Protein AF-A0A2E2Q0T6-F1 (afdb_monomer)

Solvent-accessible surface area (backbone atoms only — not comparable to full-atom values): 5818 Å² total; per-residue (Å²): 138,79,90,82,78,79,75,80,84,74,60,63,96,82,58,53,61,68,55,52,51,51,52,50,52,52,54,46,47,42,59,71,51,54,63,71,58,59,82,71,92,47,68,69,61,50,52,52,53,47,53,53,48,51,50,41,52,36,71,66,38,62,32,78,92,52,82,52,36,22,57,54,55,51,51,50,49,49,51,61,58,63,69,65,81,84,88,85,88,83,89,134

pLDDT: mean 72.84, std 16.58, range [36.16, 93.38]

Secondary structure (DSSP, 8-state):
----S-------TT-HHHHHHHHHHHHHHIIIIITTTPSP--HHHHHHHHHHHHHHHHHT---GGGTT--HHHHHHHHHHHHT--S-S----

Mean predicted aligned error: 13.22 Å

Sequence (92 aa):
MAIAWIKPSTGAVGSSHDNALAESVIGLYETELIKPRRPWKGLDDLEIATAEWVDWFNHRRPFEYCDDLTPVEVETAHYAHHQNPATAGVSN

Foldseek 3Di:
DDPPDDDPPPDDPPPCPVVVVVVVVVVVCCVVQVVPPPPDPDDVSVVVSVVVVVCCQQPPQQDVVQVRDGVVVVVVVVVVVVVPDDDDDDDD

Radius of gyration: 19.02 Å; Cα contacts (8 Å, |Δi|>4): 31; chains: 1; bounding box: 41×43×52 Å

Structure (mmCIF, N/CA/C/O backbone):
data_AF-A0A2E2Q0T6-F1
#
_entry.id   AF-A0A2E2Q0T6-F1
#
loop_
_atom_site.group_PDB
_atom_site.id
_atom_site.type_symbol
_atom_site.label_atom_id
_atom_site.label_alt_id
_atom_site.label_comp_id
_atom_site.label_asym_id
_atom_site.label_entity_id
_atom_site.label_seq_id
_atom_site.pdbx_PDB_ins_code
_atom_site.Cartn_x
_atom_site.Cartn_y
_atom_site.Cartn_z
_atom_site.occupancy
_atom_site.B_iso_or_equiv
_atom_site.auth_seq_id
_atom_site.auth_comp_id
_atom_site.auth_asym_id
_atom_site.auth_atom_id
_atom_site.pdbx_PDB_model_num
ATOM 1 N N . MET A 1 1 ? 12.315 -34.408 2.927 1.00 42.00 1 MET A N 1
ATOM 2 C CA . MET A 1 1 ? 11.500 -33.374 2.259 1.00 42.00 1 MET A CA 1
ATOM 3 C C . MET A 1 1 ? 12.248 -32.060 2.394 1.00 42.00 1 MET A C 1
ATOM 5 O O . MET A 1 1 ? 12.236 -31.474 3.465 1.00 42.00 1 MET A O 1
ATOM 9 N N . ALA A 1 2 ? 13.037 -31.704 1.380 1.00 46.06 2 ALA A N 1
ATOM 10 C CA . ALA A 1 2 ? 13.898 -30.526 1.399 1.00 46.06 2 ALA A CA 1
ATOM 11 C C . ALA A 1 2 ? 13.129 -29.327 0.834 1.00 46.06 2 ALA A C 1
ATOM 13 O O . ALA A 1 2 ? 12.588 -29.412 -0.266 1.00 46.06 2 ALA A O 1
ATOM 14 N N . ILE A 1 3 ? 13.105 -28.219 1.571 1.00 51.19 3 ILE A N 1
ATOM 15 C CA . ILE A 1 3 ? 12.701 -26.899 1.075 1.00 51.19 3 ILE A CA 1
ATOM 16 C C . ILE A 1 3 ? 13.788 -26.361 0.131 1.00 51.19 3 ILE A C 1
ATOM 18 O O . ILE A 1 3 ? 14.554 -25.462 0.455 1.00 51.19 3 ILE A O 1
ATOM 22 N N . ALA A 1 4 ? 13.919 -26.988 -1.033 1.00 65.31 4 ALA A N 1
ATOM 23 C CA . ALA A 1 4 ? 14.868 -26.608 -2.065 1.00 65.31 4 ALA A CA 1
ATOM 24 C C . ALA A 1 4 ? 14.173 -25.687 -3.071 1.00 65.31 4 ALA A C 1
ATOM 26 O O . ALA A 1 4 ? 13.568 -26.198 -4.004 1.00 65.31 4 ALA A O 1
ATOM 27 N N . TRP A 1 5 ? 14.224 -24.364 -2.851 1.00 47.34 5 TRP A N 1
ATOM 28 C CA . TRP A 1 5 ? 14.220 -23.336 -3.919 1.00 47.34 5 TRP A CA 1
ATOM 29 C C . TRP A 1 5 ? 14.209 -21.883 -3.409 1.00 47.34 5 TRP A C 1
ATOM 31 O O . TRP A 1 5 ? 14.499 -20.980 -4.188 1.00 47.34 5 TRP A O 1
ATOM 41 N N . ILE A 1 6 ? 13.948 -21.619 -2.125 1.00 51.88 6 ILE A N 1
ATOM 42 C CA . ILE A 1 6 ? 13.997 -20.246 -1.596 1.00 51.88 6 ILE A CA 1
ATOM 43 C C . ILE A 1 6 ? 15.424 -19.966 -1.119 1.00 51.88 6 ILE A C 1
ATOM 45 O O . ILE A 1 6 ? 15.810 -20.351 -0.016 1.00 51.88 6 ILE A O 1
ATOM 49 N N . LYS A 1 7 ? 16.237 -19.329 -1.969 1.00 54.28 7 LYS A N 1
ATOM 50 C CA . LYS A 1 7 ? 17.513 -18.752 -1.527 1.00 54.28 7 LYS A CA 1
ATOM 51 C C . LYS A 1 7 ? 17.192 -17.566 -0.608 1.00 54.28 7 LYS A C 1
ATOM 53 O O . LYS A 1 7 ? 16.524 -16.644 -1.073 1.00 54.28 7 LYS A O 1
ATOM 58 N N . PRO A 1 8 ? 17.646 -17.550 0.658 1.00 52.47 8 PRO A N 1
ATOM 59 C CA . PRO A 1 8 ? 17.557 -16.343 1.459 1.00 52.47 8 PRO A CA 1
ATOM 60 C C . PRO A 1 8 ? 18.386 -15.262 0.766 1.00 52.47 8 PRO A C 1
ATOM 62 O O . PRO A 1 8 ? 19.595 -15.417 0.592 1.00 52.47 8 PRO A O 1
ATOM 65 N N . SER A 1 9 ? 17.731 -14.184 0.342 1.00 60.09 9 SER A N 1
ATOM 66 C CA . SER A 1 9 ? 18.399 -12.990 -0.172 1.00 60.09 9 SER A CA 1
ATOM 67 C C . SER A 1 9 ? 18.963 -12.191 1.001 1.00 60.09 9 SER A C 1
ATOM 69 O O . SER A 1 9 ? 18.533 -11.080 1.294 1.00 60.09 9 SER A O 1
ATOM 71 N N . THR A 1 10 ? 19.910 -12.772 1.732 1.00 58.53 10 THR A N 1
ATOM 72 C CA . THR A 1 10 ? 20.826 -11.966 2.532 1.00 58.53 10 THR A CA 1
ATOM 73 C C . THR A 1 10 ? 21.814 -11.376 1.543 1.00 58.53 10 THR A C 1
ATOM 75 O O . THR A 1 10 ? 22.764 -12.050 1.139 1.00 58.53 10 THR A O 1
ATOM 78 N N . GLY A 1 11 ? 21.543 -10.150 1.089 1.00 56.03 11 GLY A N 1
ATOM 79 C CA . GLY A 1 11 ? 22.527 -9.364 0.356 1.00 56.03 11 GLY A CA 1
ATOM 80 C C . GLY A 1 11 ? 23.852 -9.312 1.128 1.00 56.03 11 GLY A C 1
ATOM 81 O O . GLY A 1 11 ? 23.897 -9.584 2.334 1.00 56.03 11 GLY A O 1
ATOM 82 N N . ALA A 1 12 ? 24.957 -9.036 0.432 1.00 57.78 12 ALA A N 1
ATOM 83 C CA . ALA A 1 12 ? 26.265 -8.920 1.074 1.00 57.78 12 ALA A CA 1
ATOM 84 C C . ALA A 1 12 ? 26.170 -7.981 2.292 1.00 57.78 12 ALA A C 1
ATOM 86 O O . ALA A 1 12 ? 25.469 -6.975 2.231 1.00 57.78 12 ALA A O 1
ATOM 87 N N . VAL A 1 13 ? 26.855 -8.287 3.400 1.00 54.59 13 VAL A N 1
ATOM 88 C CA . VAL A 1 13 ? 26.886 -7.398 4.576 1.00 54.59 13 VAL A CA 1
ATOM 89 C C . VAL A 1 13 ? 27.289 -5.990 4.111 1.00 54.59 13 VAL A C 1
ATOM 91 O O . VAL A 1 13 ? 28.421 -5.791 3.679 1.00 54.59 13 VAL A O 1
ATOM 94 N N . GLY A 1 14 ? 26.347 -5.040 4.136 1.00 52.78 14 GLY A N 1
ATOM 95 C CA . GLY A 1 14 ? 26.532 -3.682 3.607 1.00 52.78 14 GLY A CA 1
ATOM 96 C C . GLY A 1 14 ? 25.795 -3.339 2.300 1.00 52.78 14 GLY A C 1
ATOM 97 O O . GLY A 1 14 ? 25.853 -2.184 1.887 1.00 52.78 14 GLY A O 1
ATOM 98 N N . SER A 1 15 ? 25.058 -4.259 1.664 1.00 58.03 15 SER A N 1
ATOM 99 C CA . SER A 1 15 ? 24.114 -3.930 0.582 1.00 58.03 15 SER A CA 1
ATOM 100 C C . SER A 1 15 ? 22.819 -3.360 1.177 1.00 58.03 15 SER A C 1
ATOM 102 O O . SER A 1 15 ? 21.778 -4.009 1.220 1.00 58.03 15 SER A O 1
ATOM 104 N N . SER A 1 16 ? 22.897 -2.141 1.707 1.00 64.38 16 SER A N 1
ATOM 105 C CA . SER A 1 16 ? 21.779 -1.451 2.364 1.00 64.38 16 SER A CA 1
ATOM 106 C C . SER A 1 16 ? 20.674 -1.012 1.406 1.00 64.38 16 SER A C 1
ATOM 108 O O . SER A 1 16 ? 19.628 -0.577 1.867 1.00 64.38 16 SER A O 1
ATOM 110 N N . HIS A 1 17 ? 20.892 -1.108 0.094 1.00 65.00 17 HIS A N 1
ATOM 111 C CA . HIS A 1 17 ? 19.979 -0.567 -0.907 1.00 65.00 17 HIS A CA 1
ATOM 112 C C . HIS A 1 17 ? 18.603 -1.244 -0.873 1.00 65.00 17 HIS A C 1
ATOM 114 O O . HIS A 1 17 ? 17.596 -0.554 -0.733 1.00 65.00 17 HIS A O 1
ATOM 120 N N . ASP A 1 18 ? 18.561 -2.580 -0.896 1.00 73.50 18 ASP A N 1
ATOM 121 C CA . ASP A 1 18 ? 17.298 -3.33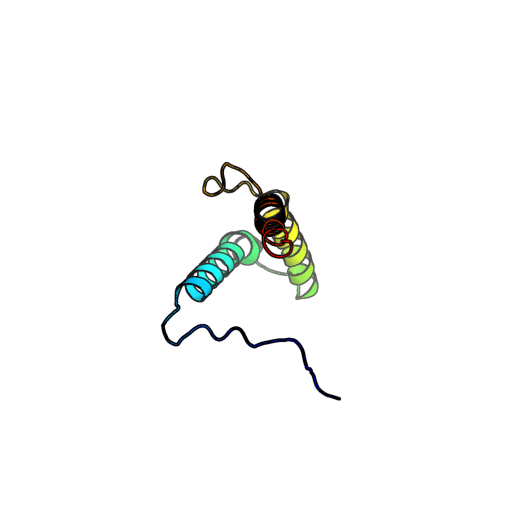0 -0.848 1.00 73.50 18 ASP A CA 1
ATOM 122 C C . ASP A 1 18 ? 16.571 -3.122 0.489 1.00 73.50 18 ASP A C 1
ATOM 124 O O . ASP A 1 18 ? 15.347 -3.002 0.528 1.00 73.50 18 ASP A O 1
ATOM 128 N N . ASN A 1 19 ? 17.327 -3.006 1.589 1.00 77.25 19 ASN A N 1
ATOM 129 C CA . ASN A 1 19 ? 16.768 -2.721 2.910 1.00 77.25 19 ASN A CA 1
ATOM 130 C C . ASN A 1 19 ? 16.192 -1.304 2.983 1.00 77.25 19 ASN A C 1
ATOM 132 O O . ASN A 1 19 ? 15.069 -1.135 3.432 1.00 77.25 19 ASN A O 1
ATOM 136 N N . ALA A 1 20 ? 16.922 -0.297 2.501 1.00 81.94 20 ALA A N 1
ATOM 137 C CA . ALA A 1 20 ? 16.478 1.094 2.491 1.00 81.94 20 ALA A CA 1
ATOM 138 C C . ALA A 1 20 ? 15.244 1.293 1.599 1.00 81.94 20 ALA A C 1
ATOM 140 O O . ALA A 1 20 ? 14.350 2.073 1.937 1.00 81.94 20 ALA A O 1
ATOM 141 N N . LEU A 1 21 ? 15.165 0.567 0.480 1.00 80.88 21 LEU A N 1
ATOM 142 C CA . LEU A 1 21 ? 13.980 0.543 -0.370 1.00 80.88 21 LEU A CA 1
ATOM 143 C C . LEU A 1 21 ? 12.788 -0.083 0.367 1.00 80.88 21 LEU A C 1
ATOM 145 O O . LEU A 1 21 ? 11.721 0.529 0.423 1.00 80.88 21 LEU A O 1
ATOM 149 N N . ALA A 1 22 ? 12.973 -1.249 0.992 1.00 81.94 22 ALA A N 1
ATOM 150 C CA . ALA A 1 22 ? 11.928 -1.893 1.787 1.00 81.94 22 ALA A CA 1
ATOM 151 C C . ALA A 1 22 ? 11.468 -1.012 2.966 1.00 81.94 22 ALA A C 1
ATOM 153 O O . ALA A 1 22 ? 10.267 -0.857 3.193 1.00 81.94 22 ALA A O 1
ATOM 154 N N . GLU A 1 23 ? 12.406 -0.371 3.670 1.00 84.12 23 GLU A N 1
ATOM 155 C CA . GLU A 1 23 ? 12.146 0.573 4.764 1.00 84.12 23 GLU A CA 1
ATOM 156 C C . GLU A 1 23 ? 11.372 1.816 4.295 1.00 84.12 23 GLU A C 1
ATOM 158 O O . GLU A 1 23 ? 10.507 2.334 5.005 1.00 84.12 23 GLU A O 1
ATOM 163 N N . SER A 1 24 ? 11.630 2.280 3.074 1.00 87.12 24 SER A N 1
ATOM 164 C CA . SER A 1 24 ? 10.884 3.394 2.483 1.00 87.12 24 SER A CA 1
ATOM 165 C C . SER A 1 24 ? 9.442 2.995 2.163 1.00 87.12 24 SER A C 1
ATOM 167 O O . SER A 1 24 ? 8.512 3.744 2.467 1.00 87.12 24 SER A O 1
ATOM 169 N N . VAL A 1 25 ? 9.237 1.797 1.605 1.00 86.4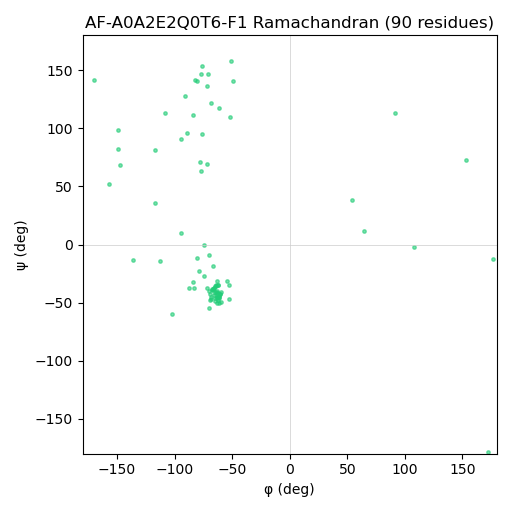4 25 VAL A N 1
ATOM 170 C CA . VAL A 1 25 ? 7.898 1.275 1.287 1.00 86.44 25 VAL A CA 1
ATOM 171 C C . VAL A 1 25 ? 7.082 1.039 2.559 1.00 86.44 25 VAL A C 1
ATOM 173 O O . VAL A 1 25 ? 5.922 1.450 2.615 1.00 86.44 25 VAL A O 1
ATOM 176 N N . ILE A 1 26 ? 7.672 0.457 3.610 1.00 88.31 26 ILE A N 1
ATOM 177 C CA . ILE A 1 26 ? 6.955 0.261 4.881 1.00 88.31 26 ILE A CA 1
ATOM 178 C C . ILE A 1 26 ? 6.628 1.599 5.562 1.00 88.31 26 ILE A C 1
ATOM 180 O O . ILE A 1 26 ? 5.523 1.773 6.075 1.00 88.31 26 ILE A O 1
ATOM 184 N N . GLY A 1 27 ? 7.529 2.588 5.509 1.00 90.94 27 GLY A N 1
ATOM 185 C CA . GLY A 1 27 ? 7.267 3.927 6.043 1.00 90.94 27 GLY A CA 1
ATOM 186 C C . GLY A 1 27 ? 6.129 4.652 5.313 1.00 90.94 27 GLY A C 1
ATOM 187 O O . GLY A 1 27 ? 5.341 5.379 5.936 1.00 90.94 27 GLY A O 1
ATOM 188 N N . LEU A 1 28 ? 6.010 4.423 4.003 1.00 90.12 28 LEU A N 1
ATOM 189 C CA . LEU A 1 28 ? 4.917 4.933 3.182 1.00 90.12 28 LEU A CA 1
ATOM 190 C C . LEU A 1 28 ? 3.591 4.245 3.522 1.00 90.12 28 LEU A C 1
ATOM 192 O O . LEU A 1 28 ? 2.612 4.938 3.793 1.00 90.12 28 LEU A O 1
ATOM 196 N N . TYR A 1 29 ? 3.581 2.914 3.609 1.00 90.12 29 TYR A N 1
ATOM 197 C CA . TYR A 1 29 ? 2.428 2.123 4.052 1.00 90.12 29 TYR A CA 1
ATOM 198 C C . TYR A 1 29 ? 1.894 2.608 5.407 1.00 90.12 29 TYR A C 1
ATOM 200 O O . TYR A 1 29 ? 0.699 2.872 5.568 1.00 90.12 29 TYR A O 1
ATOM 208 N N . GLU A 1 30 ? 2.783 2.825 6.378 1.00 91.25 30 GLU A N 1
ATOM 209 C CA . GLU A 1 30 ? 2.385 3.339 7.686 1.00 91.25 30 GLU A CA 1
ATOM 210 C C . GLU A 1 30 ? 1.763 4.741 7.607 1.00 91.25 30 GLU A C 1
ATOM 212 O O . GLU A 1 30 ? 0.857 5.080 8.370 1.00 91.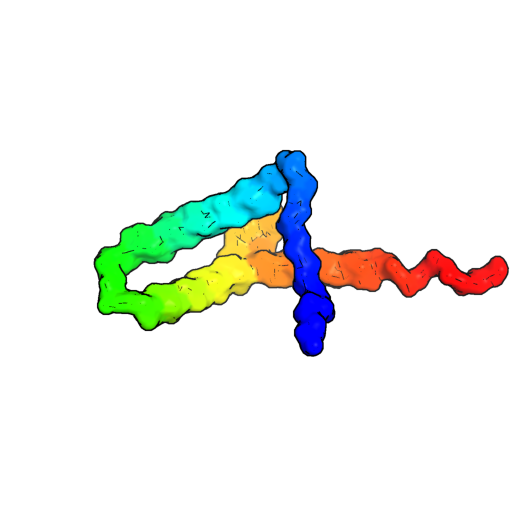25 30 GLU A O 1
ATOM 217 N N . THR A 1 31 ? 2.249 5.580 6.695 1.00 92.81 31 THR A N 1
ATOM 218 C CA . THR A 1 31 ? 1.828 6.980 6.577 1.00 92.81 31 THR A CA 1
ATOM 219 C C . THR A 1 31 ? 0.539 7.148 5.779 1.00 92.81 31 THR A C 1
ATOM 221 O O . THR A 1 31 ? -0.297 7.964 6.163 1.00 92.81 31 THR A O 1
ATOM 224 N N . GLU A 1 32 ? 0.346 6.365 4.720 1.00 90.56 32 GLU A N 1
ATOM 225 C CA . GLU A 1 32 ? -0.827 6.435 3.844 1.00 90.56 32 GLU A CA 1
ATOM 226 C C . GLU A 1 32 ? -1.990 5.564 4.343 1.00 90.56 32 GLU A C 1
ATOM 228 O O . GLU A 1 32 ? -3.152 5.966 4.238 1.00 90.56 32 GLU A O 1
ATOM 233 N N . LEU A 1 33 ? -1.704 4.385 4.910 1.00 91.50 33 LEU A N 1
ATOM 234 C CA . LEU A 1 33 ? -2.733 3.445 5.352 1.00 91.50 33 LEU A CA 1
ATOM 235 C C . LEU A 1 33 ? -2.942 3.482 6.864 1.00 91.50 33 LEU A C 1
ATOM 237 O O . LEU A 1 33 ? -4.051 3.760 7.324 1.00 91.50 33 LEU A O 1
ATOM 241 N N . ILE A 1 34 ? -1.889 3.199 7.636 1.00 90.31 34 ILE A N 1
ATOM 242 C CA . ILE A 1 34 ? -2.022 2.903 9.069 1.00 90.31 34 ILE A CA 1
ATOM 243 C C . ILE A 1 34 ? -2.416 4.137 9.863 1.00 90.31 34 ILE A C 1
ATOM 245 O O . ILE A 1 34 ? -3.403 4.091 10.591 1.00 90.31 34 ILE A O 1
ATOM 249 N N . LYS A 1 35 ? -1.662 5.237 9.754 1.00 90.06 35 LYS A N 1
ATOM 250 C CA . LYS A 1 35 ? -1.877 6.446 10.565 1.00 90.06 35 LYS A CA 1
ATOM 251 C C . LYS A 1 35 ? -3.238 7.113 10.314 1.00 90.06 35 LYS A C 1
ATOM 253 O O . LYS A 1 35 ? -3.866 7.452 11.321 1.00 90.06 35 LYS A O 1
ATOM 258 N N . PRO A 1 36 ? -3.714 7.297 9.062 1.00 91.06 36 PRO A N 1
ATOM 259 C CA . PRO A 1 36 ? -4.950 8.035 8.785 1.00 91.06 36 PRO A CA 1
ATOM 260 C C . PRO A 1 36 ? -6.232 7.273 9.130 1.00 91.06 36 PRO A C 1
ATOM 262 O O . PRO A 1 36 ? -7.244 7.899 9.426 1.00 91.06 36 PRO A O 1
ATOM 265 N N . ARG A 1 37 ? -6.207 5.934 9.100 1.00 87.56 37 ARG A N 1
ATOM 266 C CA . ARG A 1 37 ? -7.395 5.087 9.313 1.00 87.56 37 ARG A CA 1
ATOM 267 C C . ARG A 1 37 ? -7.575 4.605 10.759 1.00 87.56 37 ARG A C 1
ATOM 269 O O . ARG A 1 37 ? -8.440 3.780 11.030 1.00 87.56 37 ARG A O 1
ATOM 276 N N . ARG A 1 38 ? -6.799 5.131 11.715 1.00 87.06 38 ARG A N 1
ATOM 277 C CA . ARG A 1 38 ? -7.002 4.824 13.143 1.00 87.06 38 ARG A CA 1
ATOM 278 C C . ARG A 1 38 ? -8.284 5.484 13.680 1.00 87.06 38 ARG A C 1
ATOM 280 O O . ARG A 1 38 ? -8.566 6.621 13.310 1.00 87.06 38 ARG A O 1
ATOM 287 N N . PRO A 1 39 ? -8.994 4.850 14.635 1.00 88.00 39 PRO A N 1
ATOM 288 C CA . PRO A 1 39 ? -8.702 3.548 15.240 1.00 88.00 39 PRO A CA 1
ATOM 289 C C . PRO A 1 39 ? -9.203 2.372 14.387 1.00 88.00 39 PRO A C 1
ATOM 291 O O . PRO A 1 39 ? -10.298 2.415 13.836 1.00 88.00 39 PRO A O 1
ATOM 294 N N . TRP A 1 40 ? -8.412 1.301 14.339 1.00 90.19 40 TRP A N 1
ATOM 295 C CA . TRP A 1 40 ? -8.769 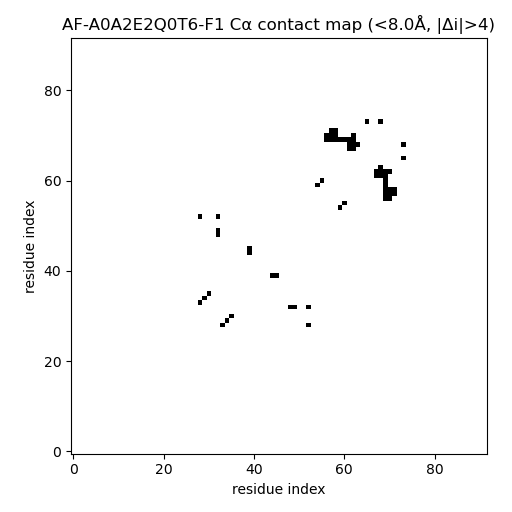0.060 13.650 1.00 90.19 40 TRP A CA 1
ATOM 296 C C . TRP A 1 40 ? -9.701 -0.791 14.511 1.00 90.19 40 TRP A C 1
ATOM 298 O O . TRP A 1 40 ? -9.523 -0.876 15.729 1.00 90.19 40 TRP A O 1
ATOM 308 N N . LYS A 1 41 ? -10.691 -1.430 13.882 1.00 88.38 41 LYS A N 1
ATOM 309 C CA . LYS A 1 41 ? -11.691 -2.248 14.592 1.00 88.38 41 LYS A CA 1
ATOM 310 C C . LYS A 1 41 ? -11.173 -3.638 14.976 1.00 88.38 41 LYS A C 1
ATOM 312 O O . LYS A 1 41 ? -11.703 -4.237 15.906 1.00 88.38 41 LYS A O 1
ATOM 317 N N . GLY A 1 42 ? -10.155 -4.136 14.275 1.00 90.62 42 GLY A N 1
ATOM 318 C CA . GLY A 1 42 ? -9.566 -5.459 14.476 1.00 90.62 42 GLY A CA 1
ATOM 319 C C . GLY A 1 42 ? -8.543 -5.798 13.391 1.00 90.62 42 GLY A C 1
ATOM 320 O O . GLY A 1 42 ? -8.280 -4.978 12.512 1.00 90.62 42 GLY A O 1
ATOM 321 N N . LEU A 1 43 ? -7.975 -7.005 13.463 1.00 90.25 43 LEU A N 1
ATOM 322 C CA . LEU A 1 43 ? -6.995 -7.484 12.483 1.00 90.25 43 LEU A CA 1
ATOM 323 C C . LEU A 1 43 ? -7.619 -7.699 11.098 1.00 90.25 43 LEU A C 1
ATOM 325 O O . LEU A 1 43 ? -7.006 -7.305 10.117 1.00 90.25 43 LEU A O 1
ATOM 329 N N . ASP A 1 44 ? -8.852 -8.209 11.013 1.00 91.25 44 ASP A N 1
ATOM 330 C CA . ASP A 1 44 ? -9.518 -8.462 9.723 1.00 91.25 44 ASP A CA 1
ATOM 331 C C . ASP A 1 44 ? -9.686 -7.181 8.882 1.00 91.25 44 ASP A C 1
ATOM 333 O O . ASP A 1 44 ? -9.463 -7.171 7.674 1.00 91.25 44 ASP A O 1
ATOM 337 N N . ASP A 1 45 ? -10.039 -6.068 9.533 1.00 89.00 45 ASP A N 1
ATOM 338 C CA . ASP A 1 45 ? -10.193 -4.749 8.900 1.00 89.00 45 ASP A CA 1
ATOM 339 C C . ASP A 1 45 ? -8.847 -4.220 8.378 1.00 89.00 45 ASP A C 1
ATOM 341 O O . ASP A 1 45 ? -8.762 -3.649 7.290 1.00 89.00 45 ASP A O 1
ATOM 345 N N . LEU A 1 46 ? -7.773 -4.477 9.130 1.00 91.06 46 LEU A N 1
ATOM 346 C CA . LEU A 1 46 ? -6.415 -4.128 8.733 1.00 91.06 46 LEU A CA 1
ATOM 347 C C . LEU A 1 46 ? -5.917 -4.995 7.566 1.00 91.06 46 LEU A C 1
ATOM 349 O O . LEU A 1 46 ? -5.265 -4.472 6.662 1.00 91.06 46 LEU A O 1
ATOM 353 N N . GLU A 1 47 ? -6.216 -6.295 7.560 1.00 93.00 47 GLU A N 1
ATOM 354 C CA . GLU A 1 47 ? -5.837 -7.215 6.481 1.00 93.00 47 GLU A CA 1
ATOM 355 C C . GLU A 1 47 ? -6.501 -6.829 5.157 1.00 93.00 47 GLU A C 1
ATOM 357 O O . GLU A 1 47 ? -5.814 -6.711 4.139 1.00 93.00 47 GLU A O 1
ATOM 362 N N . ILE A 1 48 ? -7.807 -6.541 5.177 1.00 92.50 48 ILE A N 1
ATOM 363 C CA . ILE A 1 48 ? -8.542 -6.078 3.990 1.00 92.50 48 ILE A CA 1
ATOM 364 C C . ILE A 1 48 ? -7.959 -4.755 3.491 1.00 92.50 48 ILE A C 1
ATOM 366 O O . ILE A 1 48 ? -7.604 -4.641 2.319 1.00 92.50 48 ILE A O 1
ATOM 370 N N . ALA A 1 49 ? -7.787 -3.775 4.380 1.00 91.19 49 ALA A N 1
ATOM 371 C CA . ALA A 1 49 ? -7.249 -2.472 4.003 1.00 91.19 49 ALA A CA 1
ATOM 372 C C . ALA A 1 49 ? -5.807 -2.566 3.472 1.00 91.19 49 ALA A C 1
ATOM 374 O O . ALA A 1 49 ? -5.409 -1.794 2.600 1.00 91.19 49 ALA A O 1
ATOM 375 N N . THR A 1 50 ? -5.023 -3.526 3.968 1.00 93.38 50 THR A N 1
ATOM 376 C CA . THR A 1 50 ? -3.672 -3.807 3.469 1.00 93.38 50 THR A CA 1
ATOM 377 C C . THR A 1 50 ? -3.716 -4.393 2.066 1.00 93.38 50 THR A C 1
ATOM 379 O O . THR A 1 50 ? -2.973 -3.929 1.206 1.00 93.38 50 THR A O 1
ATOM 382 N N . ALA A 1 51 ? -4.602 -5.357 1.804 1.00 91.81 51 ALA A N 1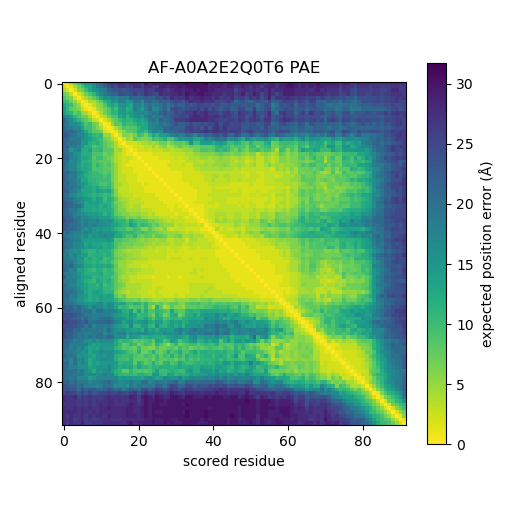
ATOM 383 C CA . ALA A 1 51 ? -4.775 -5.922 0.468 1.00 91.81 51 ALA A CA 1
ATOM 384 C C . ALA A 1 51 ? -5.212 -4.854 -0.550 1.00 91.81 51 ALA A C 1
ATOM 386 O O . ALA A 1 51 ? -4.656 -4.783 -1.644 1.00 91.81 51 ALA A O 1
ATOM 387 N N . GLU A 1 52 ? -6.145 -3.976 -0.169 1.00 91.44 52 GLU A N 1
ATOM 388 C CA . GLU A 1 52 ? -6.570 -2.846 -1.003 1.00 91.44 52 GLU A CA 1
ATOM 389 C C . GLU A 1 52 ? -5.434 -1.849 -1.258 1.00 91.44 52 GLU A C 1
ATOM 391 O O . GLU A 1 52 ? -5.275 -1.363 -2.379 1.00 91.44 52 GLU A O 1
ATOM 396 N N . TRP A 1 53 ? -4.625 -1.547 -0.236 1.00 92.19 53 TRP A N 1
ATOM 397 C CA . TRP A 1 53 ? -3.476 -0.658 -0.389 1.00 92.19 53 TRP A CA 1
ATOM 398 C C . TRP A 1 53 ? -2.419 -1.257 -1.317 1.00 92.19 53 TRP A C 1
ATOM 400 O O . TRP A 1 53 ? -1.904 -0.543 -2.170 1.00 92.19 53 TRP A O 1
ATOM 410 N N . VAL A 1 54 ? -2.137 -2.559 -1.203 1.00 89.88 54 VAL A N 1
ATOM 411 C CA . VAL A 1 54 ? -1.196 -3.273 -2.083 1.00 89.88 54 VAL A CA 1
ATOM 412 C C . VAL A 1 54 ? -1.690 -3.282 -3.530 1.00 89.88 54 VAL A C 1
ATOM 414 O O . VAL A 1 54 ? -0.906 -2.999 -4.435 1.00 89.88 54 VAL A O 1
ATOM 417 N N . ASP A 1 55 ? -2.976 -3.561 -3.762 1.00 88.19 55 ASP A N 1
ATOM 418 C CA . ASP A 1 55 ? -3.569 -3.499 -5.104 1.00 88.19 55 ASP A CA 1
ATOM 419 C C . ASP A 1 55 ? -3.439 -2.093 -5.704 1.00 88.19 55 ASP A C 1
ATOM 421 O O . ASP A 1 55 ? -2.930 -1.922 -6.812 1.00 88.19 55 ASP A O 1
ATOM 425 N N . TRP A 1 56 ? -3.821 -1.062 -4.947 1.00 88.62 56 TRP A N 1
ATOM 426 C CA . TRP A 1 56 ? -3.697 0.321 -5.394 1.00 88.62 56 TRP A CA 1
ATOM 427 C C . TRP A 1 56 ? -2.238 0.717 -5.665 1.00 88.62 56 TRP A C 1
ATOM 429 O O . TRP A 1 56 ? -1.950 1.306 -6.709 1.00 88.62 56 TRP A O 1
ATOM 439 N N . PHE A 1 57 ? -1.316 0.361 -4.769 1.00 85.31 57 PHE A N 1
ATOM 440 C CA . PHE A 1 57 ? 0.106 0.678 -4.883 1.00 85.31 57 PHE A CA 1
ATOM 441 C C . PHE A 1 57 ? 0.741 0.043 -6.126 1.00 85.31 57 PHE A C 1
ATOM 443 O O . PHE A 1 57 ? 1.506 0.702 -6.825 1.00 85.31 57 PHE A O 1
ATOM 450 N N . ASN A 1 58 ? 0.392 -1.209 -6.435 1.00 81.12 58 ASN A N 1
ATOM 451 C CA . ASN A 1 58 ? 0.985 -1.948 -7.550 1.00 81.12 58 ASN A CA 1
ATOM 452 C C . ASN A 1 58 ? 0.326 -1.670 -8.906 1.00 81.12 58 ASN A C 1
ATOM 454 O O . ASN A 1 58 ? 1.013 -1.722 -9.923 1.00 81.12 58 ASN A O 1
ATOM 458 N N . HIS A 1 59 ? -0.982 -1.393 -8.938 1.00 77.19 59 HIS A N 1
ATOM 459 C CA . HIS A 1 59 ? -1.747 -1.325 -10.191 1.00 77.19 59 HIS A CA 1
ATOM 460 C C . HIS A 1 59 ? -2.261 0.067 -10.555 1.00 77.19 59 HIS A C 1
ATOM 462 O O . HIS A 1 59 ? -2.749 0.256 -11.666 1.00 77.19 59 HIS A O 1
ATOM 468 N N . ARG A 1 60 ? -2.254 1.028 -9.625 1.00 77.38 60 ARG A N 1
ATOM 469 C CA . ARG A 1 60 ? -2.942 2.317 -9.828 1.00 77.38 60 ARG A CA 1
ATOM 470 C C . ARG A 1 60 ? -2.142 3.530 -9.386 1.00 77.38 60 ARG A C 1
ATOM 472 O O . ARG A 1 60 ? -2.555 4.642 -9.700 1.00 77.38 60 ARG A O 1
ATOM 479 N N . ARG A 1 61 ? -1.052 3.347 -8.638 1.00 76.25 61 ARG A N 1
ATOM 480 C CA . ARG A 1 61 ? -0.182 4.433 -8.187 1.00 76.25 61 ARG A CA 1
ATOM 481 C C . ARG A 1 61 ? 0.827 4.754 -9.297 1.00 76.25 61 ARG A C 1
ATOM 483 O O . ARG A 1 61 ? 1.691 3.91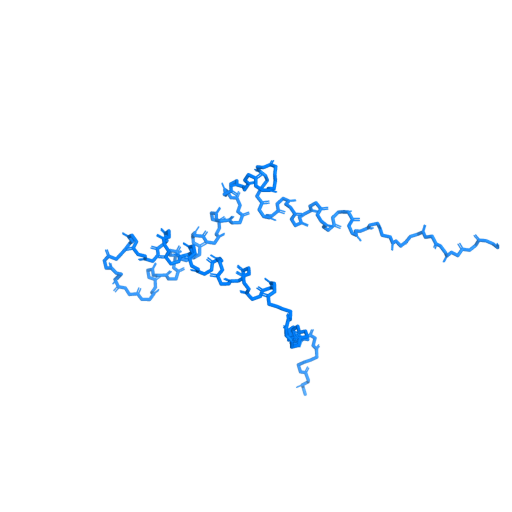9 -9.559 1.00 76.25 61 ARG A O 1
ATOM 490 N N . PRO A 1 62 ? 0.738 5.931 -9.938 1.00 65.12 62 PRO A N 1
ATOM 491 C CA . PRO A 1 62 ? 1.767 6.376 -10.859 1.00 65.12 62 PRO A CA 1
ATOM 492 C C . PRO A 1 62 ? 3.006 6.772 -10.057 1.00 65.12 62 PRO A C 1
ATOM 494 O O . PRO A 1 62 ? 2.911 7.420 -9.008 1.00 65.12 62 PRO A O 1
ATOM 497 N N . PHE A 1 63 ? 4.171 6.355 -10.535 1.00 65.44 63 PHE A N 1
ATOM 498 C CA . PHE A 1 63 ? 5.449 6.776 -9.981 1.00 65.44 63 PHE A CA 1
ATOM 499 C C . PHE A 1 63 ? 6.111 7.719 -10.983 1.00 65.44 63 PHE A C 1
ATOM 501 O O . PHE A 1 63 ? 6.554 7.269 -12.033 1.00 65.44 63 PHE A O 1
ATOM 508 N N . GLU A 1 64 ? 6.260 9.003 -10.637 1.00 61.12 64 GLU A N 1
ATOM 509 C CA . GLU A 1 64 ? 7.010 9.973 -11.464 1.00 61.12 64 GLU A CA 1
ATOM 510 C C . GLU A 1 64 ? 8.439 9.486 -11.767 1.00 61.12 64 GLU A C 1
ATOM 512 O O . GLU A 1 64 ? 8.992 9.754 -12.826 1.00 61.12 64 GLU A O 1
ATOM 517 N N . TYR A 1 65 ? 9.038 8.720 -10.848 1.00 57.94 65 TYR A N 1
ATOM 518 C CA . TYR A 1 65 ? 10.354 8.102 -11.037 1.00 57.94 65 TYR A CA 1
ATOM 519 C C . TYR A 1 65 ? 10.380 7.017 -12.132 1.00 57.94 65 TYR A C 1
ATOM 521 O O . TYR A 1 65 ? 11.447 6.657 -12.620 1.00 57.94 65 TYR A O 1
ATOM 529 N N . CYS A 1 66 ? 9.220 6.484 -12.509 1.00 59.62 66 CYS A N 1
ATOM 530 C CA . CYS A 1 66 ? 9.055 5.417 -13.491 1.00 59.62 66 CYS A CA 1
ATOM 531 C C . CYS A 1 66 ? 8.260 5.875 -14.718 1.00 59.62 66 CYS A C 1
ATOM 533 O O . C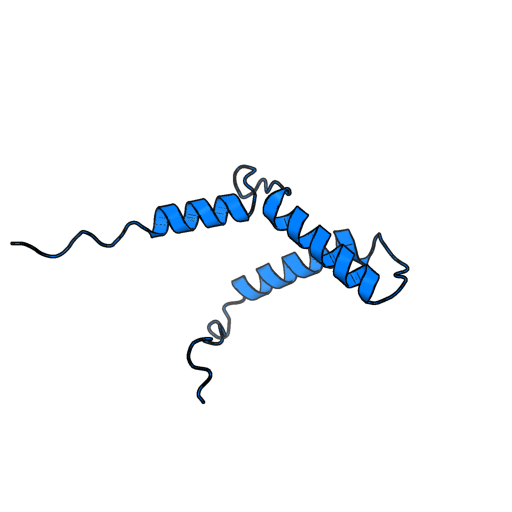YS A 1 66 ? 7.481 5.101 -15.260 1.00 59.62 66 CYS A O 1
ATOM 535 N N . ASP A 1 67 ? 8.434 7.130 -15.145 1.00 64.56 67 ASP A N 1
ATOM 536 C CA . ASP A 1 67 ? 7.727 7.702 -16.303 1.00 64.56 67 ASP A CA 1
ATOM 537 C C . ASP A 1 67 ? 6.189 7.561 -16.197 1.00 64.56 67 ASP A C 1
ATOM 539 O O . ASP A 1 67 ? 5.509 7.271 -17.179 1.00 64.56 67 ASP A O 1
ATOM 543 N N . ASP A 1 68 ? 5.644 7.728 -14.983 1.00 68.31 68 ASP A N 1
ATOM 544 C CA . ASP A 1 68 ? 4.226 7.536 -14.628 1.00 68.31 68 ASP A CA 1
ATOM 545 C C . ASP A 1 68 ? 3.694 6.098 -14.769 1.00 68.31 68 ASP A C 1
ATOM 547 O O . ASP A 1 68 ? 2.492 5.859 -14.632 1.00 68.31 68 ASP A O 1
ATOM 551 N N . LEU A 1 69 ? 4.579 5.119 -14.960 1.00 65.44 69 LEU A N 1
ATOM 552 C CA . LEU A 1 69 ? 4.218 3.707 -14.983 1.00 65.44 69 LEU A CA 1
ATOM 553 C C . LEU A 1 69 ? 3.986 3.167 -13.570 1.00 65.44 69 LEU A C 1
ATOM 555 O O . LEU A 1 69 ? 4.631 3.550 -12.586 1.00 65.44 69 LEU A O 1
ATOM 559 N N . THR A 1 70 ? 3.058 2.227 -13.481 1.00 74.12 70 THR A N 1
ATOM 560 C CA . THR A 1 70 ? 2.798 1.448 -12.274 1.00 74.12 70 THR A CA 1
ATOM 561 C C . THR A 1 70 ? 3.886 0.382 -12.080 1.00 74.12 70 THR A C 1
ATOM 563 O O . THR A 1 70 ? 4.478 -0.083 -13.058 1.00 74.12 70 THR A O 1
ATOM 566 N N . PRO A 1 71 ? 4.161 -0.071 -10.842 1.00 74.69 71 PRO A N 1
ATOM 567 C CA . PRO A 1 71 ? 5.175 -1.095 -10.581 1.00 74.69 71 PRO A CA 1
ATOM 568 C C . PRO A 1 71 ? 4.998 -2.369 -11.417 1.00 74.69 71 PRO A C 1
ATOM 570 O O . PRO A 1 71 ? 5.984 -2.959 -11.850 1.00 74.69 71 PRO A O 1
ATOM 573 N N . VAL A 1 72 ? 3.752 -2.760 -11.702 1.00 76.12 72 VAL A N 1
ATOM 574 C CA . VAL A 1 72 ? 3.435 -3.911 -12.562 1.00 76.12 72 VAL A CA 1
ATOM 575 C C . VAL A 1 72 ? 3.851 -3.679 -14.015 1.00 76.12 72 VAL A C 1
ATOM 577 O O . VAL A 1 72 ? 4.363 -4.592 -14.663 1.00 76.12 72 VAL A O 1
ATOM 580 N N . GLU A 1 73 ? 3.665 -2.473 -14.545 1.00 71.44 73 GLU A N 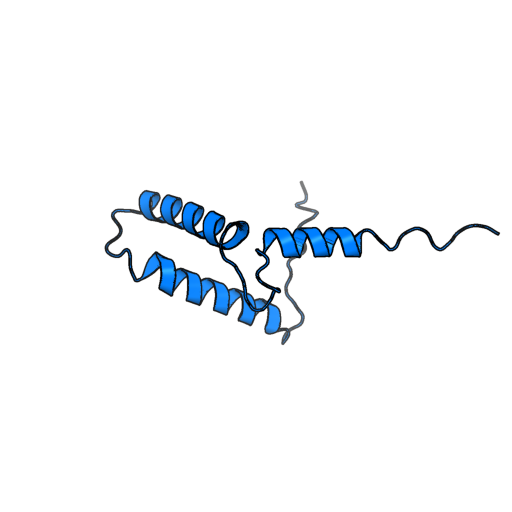1
ATOM 581 C CA . GLU A 1 73 ? 4.097 -2.127 -15.905 1.00 71.44 73 GLU A CA 1
ATOM 582 C C . GLU A 1 73 ? 5.623 -2.114 -16.012 1.00 71.44 73 GLU A C 1
ATOM 584 O O . GLU A 1 73 ? 6.182 -2.626 -16.982 1.00 71.44 73 GLU A O 1
ATOM 589 N N . VAL A 1 74 ? 6.299 -1.612 -14.979 1.00 74.06 74 VAL A N 1
ATOM 590 C CA . VAL A 1 74 ? 7.764 -1.600 -14.880 1.00 74.06 74 VAL A CA 1
ATOM 591 C C . VAL A 1 74 ? 8.314 -3.020 -14.796 1.00 74.06 74 VAL A C 1
ATOM 593 O O . VAL A 1 74 ? 9.243 -3.364 -15.524 1.00 74.06 74 VAL A O 1
ATOM 596 N N . GLU A 1 75 ? 7.721 -3.870 -13.956 1.00 75.50 75 GLU A N 1
ATOM 597 C CA . GLU A 1 75 ? 8.088 -5.282 -13.846 1.00 75.50 75 GLU A CA 1
ATOM 598 C C . GLU A 1 75 ? 7.866 -6.017 -15.179 1.00 75.50 75 GLU A C 1
ATOM 600 O O . GLU A 1 75 ? 8.744 -6.743 -15.651 1.00 75.50 75 GLU A O 1
ATOM 605 N N . THR A 1 76 ? 6.732 -5.771 -15.839 1.00 75.31 76 THR A N 1
ATOM 606 C CA . THR A 1 76 ? 6.414 -6.353 -17.151 1.00 75.31 76 THR A CA 1
ATOM 607 C C . THR A 1 76 ? 7.432 -5.926 -18.210 1.00 75.31 76 THR A C 1
ATOM 609 O O . THR A 1 76 ? 7.939 -6.770 -18.952 1.00 75.31 76 THR A O 1
ATOM 612 N N . ALA A 1 77 ? 7.784 -4.638 -18.263 1.00 74.19 77 ALA A N 1
ATOM 613 C CA . ALA A 1 77 ? 8.803 -4.120 -19.171 1.00 74.19 77 ALA A CA 1
ATOM 614 C C . ALA A 1 77 ? 10.192 -4.703 -18.861 1.00 74.19 77 ALA A C 1
ATOM 616 O O . ALA A 1 77 ? 10.921 -5.084 -19.778 1.00 74.19 77 ALA A O 1
ATOM 617 N N . HIS A 1 78 ? 10.541 -4.837 -17.580 1.00 76.94 78 HIS A N 1
ATOM 618 C CA . HIS A 1 78 ? 11.797 -5.430 -17.134 1.00 76.94 78 HIS A CA 1
ATOM 619 C C . HIS A 1 78 ? 11.922 -6.896 -17.565 1.00 76.94 78 HIS A C 1
ATOM 621 O O . HIS A 1 78 ? 12.934 -7.271 -18.158 1.00 76.94 78 HIS A O 1
ATOM 627 N N . TYR A 1 79 ? 10.891 -7.721 -17.348 1.00 73.56 79 TYR A N 1
ATOM 628 C CA . TYR A 1 79 ? 10.890 -9.110 -17.814 1.00 73.56 79 TYR A CA 1
ATOM 629 C C . TYR A 1 79 ? 10.874 -9.211 -19.342 1.00 73.56 79 TYR A C 1
ATOM 631 O O . TYR A 1 79 ? 11.576 -10.061 -19.884 1.00 73.56 79 TYR A O 1
ATOM 639 N N . ALA A 1 80 ? 10.157 -8.336 -20.053 1.00 73.00 80 ALA A N 1
ATOM 640 C CA . ALA A 1 80 ? 10.178 -8.303 -21.518 1.00 73.00 80 ALA A CA 1
ATOM 641 C C . ALA A 1 80 ? 11.573 -7.953 -22.073 1.00 73.00 80 ALA A C 1
ATOM 643 O O . ALA A 1 80 ? 12.032 -8.571 -23.034 1.00 73.00 80 ALA A O 1
ATOM 644 N N . HIS A 1 81 ? 12.286 -7.016 -21.439 1.00 65.50 81 HIS A N 1
ATOM 645 C CA . HIS A 1 81 ? 13.665 -6.666 -21.791 1.00 65.50 81 HIS A CA 1
ATOM 646 C C . HIS A 1 81 ? 14.675 -7.756 -21.399 1.00 65.50 81 HIS A C 1
ATOM 648 O O . HIS A 1 81 ? 15.615 -8.021 -22.148 1.00 65.50 81 HIS A O 1
ATOM 654 N N . HIS A 1 82 ? 14.484 -8.425 -20.260 1.00 59.31 82 HIS A N 1
ATOM 655 C CA . HIS A 1 82 ? 15.349 -9.513 -19.790 1.00 59.31 82 HIS A CA 1
ATOM 656 C C . HIS A 1 82 ? 15.061 -10.877 -20.436 1.00 59.31 82 HIS A C 1
ATOM 658 O O . HIS A 1 82 ? 15.892 -11.779 -20.337 1.00 59.31 82 HIS A O 1
ATOM 664 N N . GLN A 1 83 ? 13.951 -11.031 -21.164 1.00 53.91 83 GLN A N 1
ATOM 665 C CA . GLN A 1 83 ? 13.704 -12.182 -22.041 1.00 53.91 83 GLN A CA 1
ATOM 666 C C . GLN A 1 83 ? 14.525 -12.154 -23.343 1.00 53.91 83 GLN A C 1
ATOM 668 O O . GLN A 1 83 ? 14.466 -13.109 -24.117 1.00 53.91 83 GLN A O 1
ATOM 673 N N . ASN A 1 84 ? 15.350 -11.126 -23.568 1.00 53.31 84 ASN A N 1
ATOM 674 C CA . ASN A 1 84 ? 16.387 -11.148 -24.595 1.00 53.31 84 ASN A CA 1
ATOM 675 C C . ASN A 1 84 ? 17.783 -11.037 -23.958 1.00 53.31 84 ASN A C 1
ATOM 677 O O . ASN A 1 84 ? 18.361 -9.950 -23.900 1.00 53.31 84 ASN A O 1
ATOM 681 N N . PRO A 1 85 ? 18.330 -12.159 -23.456 1.00 47.94 85 PRO A N 1
ATOM 682 C CA . PRO A 1 85 ? 19.454 -12.749 -24.182 1.00 47.94 85 PRO A CA 1
ATOM 683 C C . PRO A 1 85 ? 19.515 -14.284 -24.044 1.00 47.94 85 PRO A C 1
ATOM 685 O O . PRO A 1 85 ? 20.079 -14.810 -23.088 1.00 47.94 85 PRO A O 1
ATOM 688 N N . ALA A 1 86 ? 19.005 -15.021 -25.036 1.00 43.88 86 ALA A N 1
ATOM 689 C CA . ALA A 1 86 ? 19.382 -16.424 -25.257 1.00 43.88 86 ALA A CA 1
ATOM 690 C C . ALA A 1 86 ? 19.137 -16.881 -26.709 1.00 43.88 86 ALA A C 1
ATOM 692 O O . ALA A 1 86 ? 18.506 -17.903 -26.960 1.00 43.88 86 ALA A O 1
ATOM 693 N N . THR A 1 87 ? 19.642 -16.145 -27.701 1.00 44.06 87 THR A N 1
ATOM 694 C CA . THR A 1 87 ? 19.956 -16.724 -29.025 1.00 44.06 87 THR A CA 1
ATOM 695 C C . THR A 1 87 ? 21.163 -16.003 -29.622 1.00 44.06 87 THR A C 1
ATOM 697 O O . THR A 1 87 ? 21.058 -15.252 -30.583 1.00 44.06 87 THR A O 1
ATOM 700 N N . ALA A 1 88 ? 22.334 -16.197 -29.022 1.00 44.66 88 ALA A N 1
ATOM 701 C CA . ALA A 1 88 ? 23.605 -15.868 -29.659 1.00 44.66 88 ALA A CA 1
ATOM 702 C C . ALA A 1 88 ? 24.672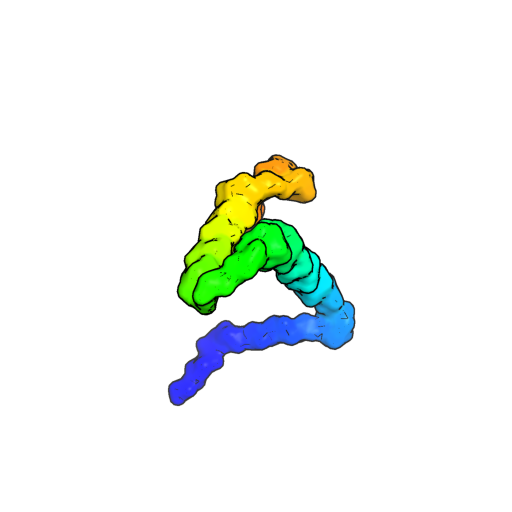 -16.839 -29.154 1.00 44.66 88 ALA A C 1
ATOM 704 O O . ALA A 1 88 ? 25.408 -16.551 -28.215 1.00 44.66 88 ALA A O 1
ATOM 705 N N . GLY A 1 89 ? 24.707 -18.027 -29.753 1.00 48.16 89 GLY A N 1
ATOM 706 C CA . GLY A 1 89 ? 25.781 -18.982 -29.521 1.00 48.16 89 GLY A CA 1
ATOM 707 C C . GLY A 1 89 ? 25.358 -20.425 -29.724 1.00 48.16 89 GLY A C 1
ATOM 708 O O . GLY A 1 89 ? 25.207 -21.126 -28.738 1.00 48.16 89 GLY A O 1
ATOM 709 N N . VAL A 1 90 ? 25.159 -20.843 -30.977 1.00 44.62 90 VAL A N 1
ATOM 710 C CA . VAL A 1 90 ? 25.662 -22.102 -31.570 1.00 44.62 90 VAL A CA 1
ATOM 711 C C . VAL A 1 90 ? 25.399 -22.039 -33.087 1.00 44.62 90 VAL A C 1
ATOM 713 O O . VAL A 1 90 ? 24.347 -21.559 -33.501 1.00 44.62 90 VAL A O 1
ATOM 716 N N . SER A 1 91 ? 26.366 -22.555 -33.861 1.00 36.16 91 SER A N 1
ATOM 717 C CA . SER A 1 91 ? 26.471 -22.670 -35.333 1.00 36.16 91 SER A CA 1
ATOM 718 C C . SER A 1 91 ? 27.181 -21.471 -35.982 1.00 36.16 91 SER A C 1
ATOM 720 O O . SER A 1 91 ? 26.673 -20.358 -35.931 1.00 36.16 91 SER A O 1
ATOM 722 N N . ASN A 1 92 ? 28.372 -21.594 -36.580 1.00 42.31 92 ASN A N 1
ATOM 723 C CA . ASN A 1 92 ? 29.075 -22.711 -37.235 1.00 42.31 92 ASN A CA 1
ATOM 724 C C . ASN A 1 92 ? 30.586 -22.613 -36.966 1.00 42.31 92 ASN A C 1
ATOM 726 O O . ASN A 1 92 ? 31.088 -21.466 -36.996 1.00 42.31 92 ASN A O 1
#